Protein AF-A0A3D4CKC1-F1 (afdb_monomer_lite)

pLDDT: mean 81.23, std 16.94, range [39.03, 96.25]

Sequence (129 aa):
MIDEENNIPEDNSDERDEELEKEMQEGNQELDNVIQVSGMYREWFLDYASYVILERAVPHLNDGLKPVQRRILHSMKEMDDGRYHKVANIIGNTMKYHPHGDASIGDALVQLGQKDLLIDCQGNWGNIY

Foldseek 3Di:
DDDDPDPDPDDPVVVVVVVVVVVVVVVVVVVVPPDDPVNVCVVVVVVVVVCCCQQPNFADPPPRDHNLLVLLVVLCVVVDPPDDDDPVVSLVSSCVVVVPDSVVSSVSVLVVVVVVPRDDDDDDSDDPD

Structure (mmCIF, N/CA/C/O backbone):
data_AF-A0A3D4CKC1-F1
#
_entry.id   AF-A0A3D4CKC1-F1
#
loop_
_atom_site.group_PDB
_atom_site.id
_atom_site.type_symbol
_atom_site.label_atom_id
_atom_site.label_alt_id
_atom_site.label_comp_id
_atom_site.label_asym_id
_atom_site.label_entity_id
_atom_site.label_seq_id
_atom_site.pdbx_PDB_ins_code
_atom_site.Cartn_x
_atom_site.Cartn_y
_atom_site.Cartn_z
_atom_site.occupancy
_atom_site.B_iso_or_equiv
_atom_site.auth_seq_id
_atom_site.auth_comp_id
_atom_site.auth_asym_id
_atom_site.auth_atom_id
_atom_site.pdbx_PDB_model_num
ATOM 1 N N . MET A 1 1 ? -48.699 14.612 93.847 1.00 40.75 1 MET A N 1
ATOM 2 C CA . MET A 1 1 ? -48.953 15.524 92.719 1.00 40.75 1 MET A CA 1
ATOM 3 C C . MET A 1 1 ? -47.670 16.337 92.607 1.00 40.75 1 MET A C 1
ATOM 5 O O . MET A 1 1 ? -47.515 17.233 93.419 1.00 40.75 1 MET A O 1
ATOM 9 N N . ILE A 1 2 ? -46.589 15.898 91.936 1.00 43.91 2 ILE A N 1
ATOM 10 C CA . ILE A 1 2 ? -46.422 15.541 90.500 1.00 43.91 2 ILE A CA 1
ATOM 11 C C . ILE A 1 2 ? -47.189 16.588 89.681 1.00 43.91 2 ILE A C 1
ATOM 13 O O . ILE A 1 2 ? -48.388 16.712 89.909 1.00 43.91 2 ILE A O 1
ATOM 17 N N . ASP A 1 3 ? -46.521 17.510 88.982 1.00 40.91 3 ASP A N 1
ATOM 18 C CA . ASP A 1 3 ? -45.907 17.218 87.680 1.00 40.91 3 ASP A CA 1
ATOM 19 C C . ASP A 1 3 ? -44.572 17.953 87.411 1.00 40.91 3 ASP A C 1
ATOM 21 O O . ASP A 1 3 ? -44.429 19.146 87.674 1.00 40.91 3 ASP A O 1
ATOM 25 N N . GLU A 1 4 ? -43.594 17.206 86.883 1.00 41.59 4 GLU A N 1
ATOM 26 C CA . GLU A 1 4 ? -42.362 17.701 86.255 1.00 41.59 4 GLU A CA 1
ATOM 27 C C . GLU A 1 4 ? -42.678 18.142 84.814 1.00 41.59 4 GLU A C 1
ATOM 29 O O . GLU A 1 4 ? -43.069 17.320 83.983 1.00 41.59 4 GLU A O 1
ATOM 34 N N . GLU A 1 5 ? -42.485 19.423 84.489 1.00 40.09 5 GLU A N 1
ATOM 35 C CA . GLU A 1 5 ? -42.415 19.881 83.096 1.00 40.09 5 GLU A CA 1
ATOM 36 C C . GLU A 1 5 ? -41.055 19.486 82.504 1.00 40.09 5 GLU A C 1
ATOM 38 O O . GLU A 1 5 ? -40.036 20.147 82.711 1.00 40.09 5 GLU A O 1
ATOM 43 N N . ASN A 1 6 ? -41.041 18.385 81.754 1.00 39.03 6 ASN A N 1
ATOM 44 C CA . ASN A 1 6 ? -39.961 18.059 80.830 1.00 39.03 6 ASN A CA 1
ATOM 45 C C . ASN A 1 6 ? -40.050 18.988 79.612 1.00 39.03 6 ASN A C 1
ATOM 47 O O . ASN A 1 6 ? -40.912 18.807 78.753 1.00 39.03 6 ASN A O 1
ATOM 51 N N . ASN A 1 7 ? -39.141 19.960 79.522 1.00 45.56 7 ASN A N 1
ATOM 52 C CA . ASN A 1 7 ? -38.897 20.706 78.291 1.00 45.56 7 ASN A CA 1
ATOM 53 C C . ASN A 1 7 ? -38.053 19.819 77.357 1.00 45.56 7 ASN A C 1
ATOM 55 O O . ASN A 1 7 ? -36.850 19.651 77.561 1.00 45.56 7 ASN A O 1
ATOM 59 N N . ILE A 1 8 ? -38.720 19.165 76.406 1.00 46.47 8 ILE A N 1
ATOM 60 C CA . ILE A 1 8 ? -38.122 18.256 75.419 1.00 46.47 8 ILE A CA 1
ATOM 61 C C . ILE A 1 8 ? -37.287 19.108 74.441 1.00 46.47 8 ILE A C 1
ATOM 63 O O . ILE A 1 8 ? -37.793 20.130 73.981 1.00 46.47 8 ILE A O 1
ATOM 67 N N . PRO A 1 9 ? -36.030 18.743 74.125 1.00 46.25 9 PRO A N 1
ATOM 68 C CA . PRO A 1 9 ? -35.243 19.473 73.136 1.00 46.25 9 PRO A CA 1
ATOM 69 C C . PRO A 1 9 ? -35.906 19.338 71.758 1.00 46.25 9 PRO A C 1
ATOM 71 O O . PRO A 1 9 ? -36.264 18.230 71.360 1.00 46.25 9 PRO A O 1
ATOM 74 N N . GLU A 1 10 ? -36.095 20.460 71.060 1.00 48.06 10 GLU A N 1
ATOM 75 C CA . GLU A 1 10 ? -36.576 20.480 69.675 1.00 48.06 10 GLU A CA 1
ATOM 76 C C . GLU A 1 10 ? -35.633 19.630 68.809 1.00 48.06 10 GLU A C 1
ATOM 78 O O . GLU A 1 10 ? -34.434 19.900 68.710 1.00 48.06 10 GLU A O 1
ATOM 83 N N . ASP A 1 11 ? -36.172 18.544 68.259 1.00 51.12 11 ASP A N 1
ATOM 84 C CA . ASP A 1 11 ? -35.455 17.606 67.404 1.00 51.12 11 ASP A CA 1
ATOM 85 C C . ASP A 1 11 ? -35.256 18.258 66.030 1.00 51.12 11 ASP A C 1
ATOM 87 O O . ASP A 1 11 ? -36.212 18.425 65.267 1.00 51.12 11 ASP A O 1
ATOM 91 N N . ASN A 1 12 ? -34.012 18.661 65.751 1.00 58.91 12 ASN A N 1
ATOM 92 C CA . ASN A 1 12 ? -33.550 19.321 64.524 1.00 58.91 12 ASN A CA 1
ATOM 93 C C . ASN A 1 12 ? -33.500 18.315 63.350 1.00 58.91 12 ASN A C 1
ATOM 95 O O . ASN A 1 12 ? -32.457 18.047 62.755 1.00 58.91 12 ASN A O 1
ATOM 99 N N . SER A 1 13 ? -34.644 17.683 63.092 1.00 55.78 13 SER A N 1
ATOM 100 C CA . SER A 1 13 ? -34.855 16.634 62.090 1.00 55.78 13 SER A CA 1
ATOM 101 C C . SER A 1 13 ? -34.664 17.155 60.664 1.00 55.78 13 SER A C 1
ATOM 103 O O . SER A 1 13 ? -34.010 16.488 59.866 1.00 55.78 13 SER A O 1
ATOM 105 N N . ASP A 1 14 ? -35.099 18.388 60.395 1.00 57.84 14 ASP A N 1
ATOM 106 C CA . ASP A 1 14 ? -34.984 19.025 59.078 1.00 57.84 14 ASP A CA 1
ATOM 107 C C . ASP A 1 14 ? -33.517 19.239 58.638 1.00 57.84 14 ASP A C 1
ATOM 109 O O . ASP A 1 14 ? -33.175 18.987 57.485 1.00 57.84 14 ASP A O 1
ATOM 113 N N . GLU A 1 15 ? -32.610 19.628 59.546 1.00 58.31 15 GLU A N 1
ATOM 114 C CA . GLU A 1 15 ? -31.180 19.809 59.214 1.00 58.31 15 GLU A CA 1
ATOM 115 C C . GLU A 1 15 ? -30.479 18.479 58.900 1.00 58.31 15 GLU A C 1
ATOM 117 O O . GLU A 1 15 ? -29.563 18.424 58.079 1.00 58.31 15 GLU A O 1
ATOM 122 N N . ARG A 1 16 ? -30.917 17.392 59.545 1.00 58.19 16 ARG A N 1
ATOM 123 C CA . ARG A 1 16 ? -30.338 16.055 59.372 1.00 58.19 16 ARG A CA 1
ATOM 124 C C . ARG A 1 16 ? -30.778 15.412 58.061 1.00 58.19 16 ARG A C 1
ATOM 126 O O . ARG A 1 16 ? -29.987 14.713 57.430 1.00 58.19 16 ARG A O 1
ATOM 133 N N . ASP A 1 17 ? -32.013 15.679 57.653 1.00 60.81 17 ASP A N 1
ATOM 134 C CA . ASP A 1 17 ? -32.564 15.230 56.378 1.00 60.81 17 ASP A CA 1
ATOM 135 C C . ASP A 1 17 ? -31.931 15.992 55.196 1.00 60.81 17 ASP A C 1
ATOM 137 O O . ASP A 1 17 ? -31.581 15.371 54.193 1.00 60.81 17 ASP A O 1
ATOM 141 N N . GLU A 1 18 ? -31.657 17.298 55.335 1.00 65.75 18 GLU A N 1
ATOM 142 C CA . GLU A 1 18 ? -30.908 18.074 54.329 1.00 65.75 18 GLU A CA 1
ATOM 143 C C . GLU A 1 18 ? -29.446 17.609 54.171 1.00 65.75 18 GLU A C 1
ATOM 145 O O . GLU A 1 18 ? -28.899 17.608 53.062 1.00 65.75 18 GLU A O 1
ATOM 150 N N . GLU A 1 19 ? -28.794 17.209 55.267 1.00 65.25 19 GLU A N 1
ATOM 151 C CA . GLU A 1 19 ? -27.417 16.696 55.255 1.00 65.25 19 GLU A CA 1
ATOM 152 C C . GLU A 1 19 ? -27.343 15.310 54.584 1.00 65.25 19 GLU A C 1
ATOM 154 O O . GLU A 1 19 ? -26.469 15.073 53.747 1.00 65.25 19 GLU A O 1
ATOM 159 N N . LEU A 1 20 ? -28.330 14.442 54.841 1.00 62.69 20 LEU A N 1
ATOM 160 C CA . LEU A 1 20 ? -28.496 13.149 54.168 1.00 62.69 20 LEU A CA 1
ATOM 161 C C . LEU A 1 20 ? -28.799 13.304 52.670 1.00 62.69 20 LEU A C 1
ATOM 163 O O . LEU A 1 20 ? -28.237 12.575 51.851 1.00 62.69 20 LEU A O 1
ATOM 167 N N . GLU A 1 21 ? -29.648 14.258 52.280 1.00 65.44 21 GLU A N 1
ATOM 168 C CA . GLU A 1 21 ? -29.923 14.540 50.865 1.00 65.44 21 GLU A CA 1
ATOM 169 C C . GLU A 1 21 ? -28.680 15.056 50.125 1.00 65.44 21 GLU A C 1
ATOM 171 O O . GLU A 1 21 ? -28.455 14.675 48.971 1.00 65.44 21 GLU A O 1
ATOM 176 N N . LYS A 1 22 ? -27.839 15.862 50.787 1.00 66.81 22 LYS A N 1
ATOM 177 C CA . LYS A 1 22 ? -26.538 16.290 50.251 1.00 66.81 22 LYS A CA 1
ATOM 178 C C . LYS A 1 22 ? -25.563 15.131 50.090 1.00 66.81 22 LYS A C 1
ATOM 180 O O . LYS A 1 22 ? -24.993 15.001 49.011 1.00 66.81 22 LYS A O 1
ATOM 185 N N . GLU A 1 23 ? -25.411 14.265 51.091 1.00 62.72 23 GLU A N 1
ATOM 186 C CA . GLU A 1 23 ? -24.548 13.077 50.988 1.00 62.72 23 GLU A CA 1
ATOM 187 C C . GLU A 1 23 ? -25.028 12.119 49.883 1.00 62.72 23 GLU A C 1
ATOM 189 O O . GLU A 1 23 ? -24.225 11.565 49.128 1.00 62.72 23 GLU A O 1
ATOM 194 N N . MET A 1 24 ? -26.346 11.965 49.719 1.00 60.44 24 MET A N 1
ATOM 195 C CA . MET A 1 24 ? -26.937 11.171 48.637 1.00 60.44 24 MET A CA 1
ATOM 196 C C . MET A 1 24 ? -26.748 11.814 47.255 1.00 60.44 24 MET A C 1
ATOM 198 O O . MET A 1 24 ? -26.569 11.097 46.266 1.00 60.44 24 MET A O 1
ATOM 202 N N . GLN A 1 25 ? -26.779 13.147 47.159 1.00 60.78 25 GLN A N 1
ATOM 203 C CA . GLN A 1 25 ? -26.482 13.871 45.919 1.00 60.78 25 GLN A CA 1
ATOM 204 C C . GLN A 1 25 ? -24.994 13.817 45.561 1.00 60.78 25 GLN A C 1
ATOM 206 O O . GLN A 1 25 ? -24.674 13.589 44.394 1.00 60.78 25 GLN A O 1
ATOM 211 N N . GLU A 1 26 ? -24.094 13.965 46.533 1.00 58.69 26 GLU A N 1
ATOM 212 C CA . GLU A 1 26 ? -22.644 13.850 46.334 1.00 58.69 26 GLU A CA 1
ATOM 213 C C . GLU A 1 26 ? -22.245 12.417 45.942 1.00 58.69 26 GLU A C 1
ATOM 215 O O . GLU A 1 26 ? -21.517 12.228 44.966 1.00 58.69 26 GLU A O 1
ATOM 220 N N . GLY A 1 27 ? -22.818 11.395 46.590 1.00 57.41 27 GLY A N 1
ATOM 221 C CA . GLY A 1 27 ? -22.604 9.989 46.223 1.00 57.41 27 GLY A CA 1
ATOM 222 C C . GLY A 1 27 ? -23.147 9.618 44.834 1.00 57.41 27 GLY A C 1
ATOM 223 O O . GLY A 1 27 ? -22.545 8.812 44.123 1.00 57.41 27 GLY A O 1
ATOM 224 N N . ASN A 1 28 ? -24.251 10.236 44.394 1.00 56.19 28 ASN A N 1
ATOM 225 C CA . ASN A 1 28 ? -24.773 10.049 43.033 1.00 56.19 28 ASN A CA 1
ATOM 226 C C . ASN A 1 28 ? -23.914 10.742 41.964 1.00 56.19 28 ASN A C 1
ATOM 228 O O . ASN A 1 28 ? -23.758 10.198 40.872 1.00 56.19 28 ASN A O 1
ATOM 232 N N . GLN A 1 29 ? -23.326 11.904 42.262 1.00 57.50 29 GLN A N 1
ATOM 233 C CA . GLN A 1 29 ? -22.389 12.581 41.353 1.00 57.50 29 GLN A CA 1
ATOM 234 C C . GLN A 1 29 ? -21.083 11.788 41.169 1.00 57.50 29 GLN A C 1
ATOM 236 O O . GLN A 1 29 ? -20.469 11.834 40.100 1.00 57.50 29 GLN A O 1
ATOM 241 N N . GLU A 1 30 ? -20.673 11.018 42.178 1.00 57.59 30 GLU A N 1
ATOM 242 C CA . GLU A 1 30 ? -19.505 10.136 42.102 1.00 57.59 30 GLU A CA 1
ATOM 243 C C . GLU A 1 30 ? -19.767 8.894 41.223 1.00 57.59 30 GLU A C 1
ATOM 245 O O . GLU A 1 30 ? -18.883 8.447 40.488 1.00 57.59 30 GLU A O 1
ATOM 250 N N . LEU A 1 31 ? -21.007 8.386 41.214 1.00 57.12 31 LEU A N 1
ATOM 251 C CA . LEU A 1 31 ? -21.446 7.262 40.374 1.00 57.12 31 LEU A CA 1
ATOM 252 C C . LEU A 1 31 ? -21.659 7.637 38.899 1.00 57.12 31 LEU A C 1
ATOM 254 O O . LEU A 1 31 ? -21.467 6.787 38.028 1.00 57.12 31 LEU A O 1
ATOM 258 N N . ASP A 1 32 ? -21.991 8.894 38.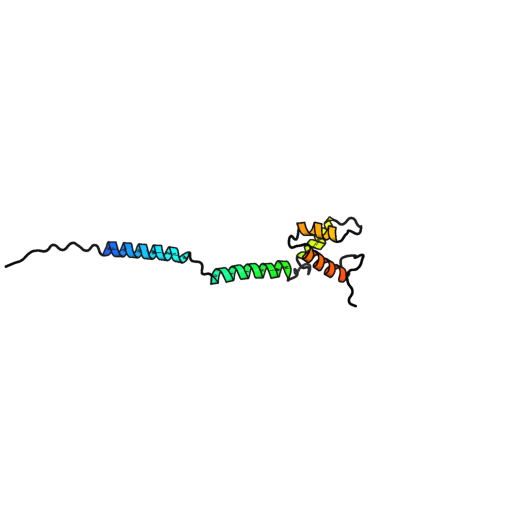600 1.00 57.19 32 ASP A N 1
ATOM 259 C CA . ASP A 1 32 ? -22.171 9.382 37.221 1.00 57.19 32 ASP A CA 1
ATOM 260 C C . ASP A 1 32 ? -20.841 9.433 36.434 1.00 57.19 32 ASP A C 1
ATOM 262 O O . ASP A 1 32 ? -20.822 9.422 35.204 1.00 57.19 32 ASP A O 1
ATOM 266 N N . ASN A 1 33 ? -19.702 9.396 37.140 1.00 59.19 33 ASN A N 1
ATOM 267 C CA . ASN A 1 33 ? -18.364 9.255 36.555 1.00 59.19 33 ASN A CA 1
ATOM 268 C C . ASN A 1 33 ? -17.901 7.792 36.402 1.00 59.19 33 ASN A C 1
ATOM 270 O O . ASN A 1 33 ? -16.798 7.537 35.907 1.00 59.19 33 ASN A O 1
ATOM 274 N N . VAL A 1 34 ? -18.717 6.806 36.794 1.00 64.94 34 VAL A N 1
ATOM 275 C CA . VAL A 1 34 ? -18.382 5.384 36.649 1.00 64.94 34 VAL A CA 1
ATOM 276 C C . VAL A 1 34 ? -18.778 4.912 35.254 1.00 64.94 34 VAL A C 1
ATOM 278 O O . VAL A 1 34 ? -19.882 4.425 35.006 1.00 64.94 34 VAL A O 1
ATOM 281 N N . ILE A 1 35 ? -17.843 5.038 34.312 1.00 67.50 35 ILE A N 1
ATOM 282 C CA . ILE A 1 35 ? -18.026 4.527 32.953 1.00 67.50 35 ILE A CA 1
ATOM 283 C C . ILE A 1 35 ? -18.144 2.998 33.019 1.00 67.50 35 ILE A C 1
ATOM 285 O O . ILE A 1 35 ? -17.214 2.290 33.410 1.00 67.50 35 ILE A O 1
ATOM 289 N N . GLN A 1 36 ? -19.304 2.474 32.623 1.00 73.25 36 GLN A N 1
ATOM 290 C CA . GLN A 1 36 ? -19.536 1.036 32.521 1.00 73.25 36 GLN A CA 1
ATOM 291 C C . GLN A 1 36 ? -18.539 0.426 31.525 1.00 73.25 36 GLN A C 1
ATOM 293 O O . GLN A 1 36 ? -18.433 0.874 30.381 1.00 73.25 36 GLN A O 1
ATOM 298 N N . VAL A 1 37 ? -17.851 -0.647 31.930 1.00 76.00 37 VAL A N 1
ATOM 299 C CA . VAL A 1 37 ? -16.866 -1.361 31.093 1.00 76.00 37 VAL A CA 1
ATOM 300 C C . VAL A 1 37 ? -17.467 -1.764 29.739 1.00 76.00 37 VAL A C 1
ATOM 302 O O . VAL A 1 37 ? -16.793 -1.700 28.714 1.00 76.00 37 VAL A O 1
ATOM 305 N N . SER A 1 38 ? -18.755 -2.116 29.706 1.00 77.50 38 SER A N 1
ATOM 306 C CA . SER A 1 38 ? -19.491 -2.432 28.475 1.00 77.50 38 SER A CA 1
ATOM 307 C C . SER A 1 38 ? -19.552 -1.262 27.480 1.00 77.50 38 SER A C 1
ATOM 309 O O . SER A 1 38 ? -19.444 -1.488 26.274 1.00 77.50 38 SER A O 1
ATOM 311 N N . GLY A 1 39 ? -19.680 -0.024 27.969 1.00 77.06 39 GLY A N 1
ATOM 312 C CA . GLY A 1 39 ? -19.646 1.194 27.159 1.00 77.06 39 GLY A CA 1
ATOM 313 C C . GLY A 1 39 ? -18.268 1.427 26.542 1.00 77.06 39 GLY A C 1
ATOM 314 O O . GLY A 1 39 ? -18.164 1.570 25.324 1.00 77.06 39 GLY A O 1
ATOM 315 N N . MET A 1 40 ? -17.207 1.335 27.355 1.00 78.38 40 MET A N 1
ATOM 316 C CA . MET A 1 40 ? -15.816 1.494 26.895 1.00 78.38 40 MET A CA 1
ATOM 317 C C . MET A 1 40 ? -15.435 0.445 25.844 1.00 78.38 40 MET A C 1
ATOM 319 O O . MET A 1 40 ? -14.827 0.771 24.828 1.00 78.38 40 MET A O 1
ATOM 323 N N . TYR A 1 41 ? -15.835 -0.817 26.049 1.00 83.00 41 TYR A N 1
ATOM 324 C CA . TYR A 1 41 ? -15.572 -1.892 25.089 1.00 83.00 41 TYR A CA 1
ATOM 325 C C . TYR A 1 41 ? -16.196 -1.617 23.727 1.00 83.00 41 TYR A C 1
ATOM 327 O O . TYR A 1 41 ? -15.556 -1.857 22.706 1.00 83.00 41 TYR A O 1
ATOM 335 N N . ARG A 1 42 ? -17.440 -1.127 23.698 1.00 85.94 42 ARG A N 1
ATOM 336 C CA . ARG A 1 42 ? -18.126 -0.818 22.442 1.00 85.94 42 ARG A CA 1
ATOM 337 C C . ARG A 1 42 ? -17.399 0.283 21.676 1.00 85.94 42 ARG A C 1
ATOM 339 O O . ARG A 1 42 ? -17.220 0.139 20.470 1.00 85.94 42 ARG A O 1
ATOM 346 N N . GLU A 1 43 ? -16.985 1.346 22.355 1.00 86.69 43 GLU A N 1
ATOM 347 C CA . GLU A 1 43 ? -16.285 2.473 21.730 1.00 86.69 43 GLU A CA 1
ATOM 348 C C . GLU A 1 43 ? -14.907 2.063 21.210 1.00 86.69 43 GLU A C 1
ATOM 350 O O . GLU A 1 43 ? -14.645 2.183 20.016 1.00 86.69 43 GLU A O 1
ATOM 355 N N . TRP A 1 44 ? -14.068 1.453 22.051 1.00 88.62 44 TRP A N 1
ATOM 356 C CA . TRP A 1 44 ? -12.734 1.008 21.635 1.00 88.62 44 TRP A CA 1
ATOM 357 C C . TRP A 1 44 ? -12.781 -0.029 20.518 1.00 88.62 44 TRP A C 1
ATOM 359 O O . TRP A 1 44 ? -11.948 -0.013 19.608 1.00 88.62 44 TRP A O 1
ATOM 369 N N . PHE A 1 45 ? -13.759 -0.935 20.568 1.00 91.31 45 PHE A N 1
ATOM 370 C CA . PHE A 1 45 ? -13.967 -1.900 19.501 1.00 91.31 45 PHE A CA 1
ATOM 371 C C . PHE A 1 45 ? -14.354 -1.213 18.192 1.00 91.31 45 PHE A C 1
ATOM 373 O O . PHE A 1 45 ? -13.804 -1.563 17.151 1.00 91.31 45 PHE A O 1
ATOM 380 N N . LEU A 1 46 ? -15.273 -0.243 18.227 1.00 92.12 46 LEU A N 1
ATOM 381 C CA . LEU A 1 46 ? -15.685 0.501 17.036 1.00 92.12 46 LEU A CA 1
ATOM 382 C C . LEU A 1 46 ? -14.524 1.308 16.442 1.00 92.12 46 LEU A C 1
ATOM 384 O O . LEU A 1 46 ? -14.326 1.273 15.225 1.00 92.12 46 LEU A O 1
ATOM 388 N N . ASP A 1 47 ? -13.714 1.954 17.276 1.00 90.75 47 ASP A N 1
ATOM 389 C CA . ASP A 1 47 ? -12.542 2.711 16.828 1.00 90.75 47 ASP A CA 1
ATOM 390 C C . ASP A 1 47 ? -11.494 1.793 16.194 1.00 90.75 47 ASP A C 1
ATOM 392 O O . ASP A 1 47 ? -11.016 2.045 15.085 1.00 90.75 47 ASP A O 1
ATOM 396 N N . TYR A 1 48 ? -11.191 0.663 16.834 1.00 93.44 48 TYR A N 1
ATOM 397 C CA . TYR A 1 48 ? -10.261 -0.312 16.274 1.00 93.44 48 TYR A CA 1
ATOM 398 C C . TYR A 1 48 ? -10.790 -0.933 14.975 1.00 93.44 48 TYR A C 1
ATOM 400 O O . TYR A 1 48 ? -10.060 -1.030 13.986 1.00 93.44 48 TYR A O 1
ATOM 408 N N . ALA A 1 49 ? -12.063 -1.335 14.951 1.00 94.12 49 ALA A N 1
ATOM 409 C CA . ALA A 1 49 ? -12.688 -1.935 13.778 1.00 94.12 49 ALA A CA 1
ATOM 410 C C . ALA A 1 49 ? -12.700 -0.958 12.597 1.00 94.12 49 ALA A C 1
ATOM 412 O O . ALA A 1 49 ? -12.321 -1.337 11.487 1.00 94.12 49 ALA A O 1
ATOM 413 N N . SER A 1 50 ? -13.074 0.303 12.834 1.00 93.19 50 SER A N 1
ATOM 414 C CA . SER A 1 50 ? -13.084 1.336 11.797 1.00 93.19 50 SER A CA 1
ATOM 415 C C . SER A 1 50 ? -11.686 1.575 11.221 1.00 93.19 50 SER A C 1
ATOM 417 O O . SER A 1 50 ? -11.525 1.559 9.997 1.00 93.19 50 SER A O 1
ATOM 419 N N . TYR A 1 51 ? -10.662 1.679 12.076 1.00 91.44 51 TYR A N 1
ATOM 420 C CA . TYR A 1 51 ? -9.271 1.815 11.650 1.00 91.44 51 TYR A CA 1
ATOM 421 C C . TYR A 1 51 ? -8.825 0.626 10.795 1.00 91.44 51 TYR A C 1
ATOM 423 O O . TYR A 1 51 ? -8.288 0.813 9.709 1.00 91.44 51 TYR A O 1
ATOM 431 N N . VAL A 1 52 ? -9.082 -0.612 11.225 1.00 92.44 52 VAL A N 1
ATOM 432 C CA . VAL A 1 52 ? -8.669 -1.804 10.465 1.00 92.44 52 VAL A CA 1
ATOM 433 C C . VAL A 1 52 ? -9.353 -1.872 9.096 1.00 92.44 52 VAL A C 1
ATOM 435 O O . VAL A 1 52 ? -8.703 -2.202 8.099 1.00 92.44 52 VAL A O 1
ATOM 438 N N . ILE A 1 53 ? -10.645 -1.545 9.026 1.00 92.00 53 ILE A N 1
ATOM 439 C CA . ILE A 1 53 ? -11.404 -1.568 7.771 1.00 92.00 53 ILE A CA 1
ATOM 440 C C . ILE A 1 53 ? -10.837 -0.539 6.790 1.00 92.00 53 ILE A C 1
ATOM 442 O O . ILE A 1 53 ? -10.536 -0.891 5.645 1.00 92.00 53 ILE A O 1
ATOM 446 N N . LEU A 1 54 ? -10.655 0.703 7.240 1.00 88.62 54 LEU A N 1
ATOM 447 C CA . LEU A 1 54 ? -10.246 1.812 6.381 1.00 88.62 54 LEU A CA 1
ATOM 448 C C . LEU A 1 54 ? -8.749 1.795 6.052 1.00 88.62 54 LEU A C 1
ATOM 450 O O . LEU A 1 54 ? -8.377 2.035 4.908 1.00 88.62 54 LEU A O 1
ATOM 454 N N . GLU A 1 55 ? -7.881 1.481 7.016 1.00 86.12 55 GLU A N 1
ATOM 455 C CA . GLU A 1 55 ? -6.424 1.570 6.838 1.00 86.12 55 GLU A CA 1
ATOM 456 C C . GLU A 1 55 ? -5.783 0.291 6.274 1.00 86.12 55 GLU A C 1
ATOM 458 O O . GLU A 1 55 ? -4.618 0.311 5.865 1.00 86.12 55 GLU A O 1
ATOM 463 N N . ARG A 1 56 ? -6.512 -0.836 6.213 1.00 87.62 56 ARG A N 1
ATOM 464 C CA . ARG A 1 56 ? -5.944 -2.120 5.746 1.00 87.62 56 ARG A CA 1
ATOM 465 C C . ARG A 1 56 ? -6.787 -2.869 4.720 1.00 87.62 56 ARG A C 1
ATOM 467 O O . ARG A 1 56 ? -6.220 -3.477 3.808 1.00 87.62 56 ARG A O 1
ATOM 474 N N . ALA A 1 57 ? -8.110 -2.886 4.869 1.00 89.06 57 ALA A N 1
ATOM 475 C CA . ALA A 1 57 ? -8.952 -3.816 4.119 1.00 89.06 57 ALA A CA 1
ATOM 476 C C . ALA A 1 57 ? -9.535 -3.210 2.837 1.00 89.06 57 ALA A C 1
ATOM 478 O O . ALA A 1 57 ? -9.369 -3.787 1.758 1.00 89.06 57 ALA A O 1
ATOM 479 N N . VAL A 1 58 ? -10.218 -2.071 2.958 1.00 93.44 58 VAL A N 1
ATOM 480 C CA . VAL A 1 58 ? -11.079 -1.528 1.902 1.00 93.44 58 VAL A CA 1
ATOM 481 C C . VAL A 1 58 ? -10.305 -0.538 1.021 1.00 93.44 58 VAL A C 1
ATOM 483 O O . VAL A 1 58 ? -9.651 0.364 1.544 1.00 93.44 58 VAL A O 1
ATOM 486 N N . PRO A 1 59 ? -10.345 -0.689 -0.315 1.00 94.31 59 PRO A N 1
ATOM 487 C CA . PRO A 1 59 ? -9.753 0.282 -1.226 1.00 94.31 59 PRO A CA 1
ATOM 488 C C . PRO A 1 59 ? -10.558 1.585 -1.265 1.00 94.31 59 PRO A C 1
ATOM 490 O O . PRO A 1 59 ? -11.770 1.596 -1.051 1.00 94.31 59 PRO A O 1
ATOM 493 N N . HIS A 1 60 ? -9.890 2.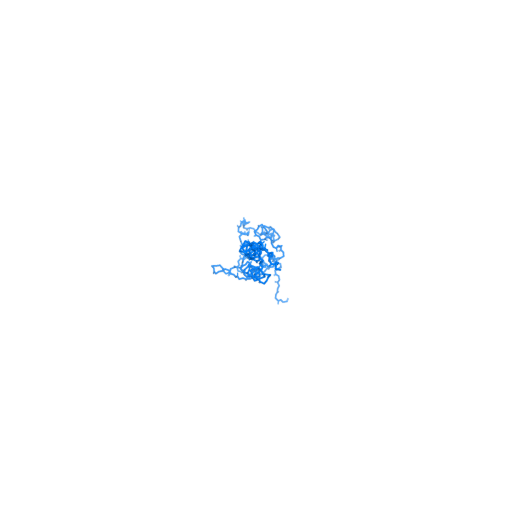690 -1.587 1.00 93.69 60 HIS A N 1
ATOM 494 C CA . HIS A 1 60 ? -10.569 3.976 -1.723 1.00 93.69 60 HIS A CA 1
ATOM 495 C C . HIS A 1 60 ? -11.315 4.075 -3.065 1.00 93.69 60 HIS A C 1
ATOM 497 O O . HIS A 1 60 ? -10.861 3.545 -4.074 1.00 93.69 60 HIS A O 1
ATOM 503 N N . LEU A 1 61 ? -12.449 4.784 -3.099 1.00 94.12 61 LEU A N 1
ATOM 504 C CA . LEU A 1 61 ? -13.319 4.851 -4.284 1.00 94.12 61 LEU A CA 1
ATOM 505 C C . LEU A 1 61 ? -12.632 5.486 -5.505 1.00 94.12 61 LEU A C 1
ATOM 507 O O . LEU A 1 61 ? -12.816 5.029 -6.626 1.00 94.12 61 LEU A O 1
ATOM 511 N N . ASN A 1 62 ? -11.842 6.538 -5.282 1.00 94.12 62 ASN A N 1
ATOM 512 C CA . ASN A 1 62 ? -11.258 7.331 -6.370 1.00 94.12 62 ASN A CA 1
ATOM 513 C C . ASN A 1 62 ? -10.157 6.602 -7.156 1.00 94.12 62 ASN A C 1
ATOM 515 O O . ASN A 1 62 ? -10.001 6.856 -8.345 1.00 94.12 62 ASN A O 1
ATOM 519 N N . ASP A 1 63 ? -9.365 5.758 -6.492 1.00 92.94 63 ASP A N 1
ATOM 520 C CA . ASP A 1 63 ? -8.192 5.099 -7.083 1.00 92.94 63 ASP A CA 1
ATOM 521 C C . ASP A 1 63 ? -8.287 3.565 -7.071 1.00 92.94 63 ASP A C 1
ATOM 523 O O . ASP A 1 63 ? -7.533 2.898 -7.774 1.00 92.94 63 ASP A O 1
ATOM 527 N N . GLY A 1 64 ? -9.201 2.987 -6.290 1.00 92.62 64 GLY A N 1
ATOM 528 C CA . GLY A 1 64 ? -9.308 1.542 -6.110 1.00 92.62 64 GLY A CA 1
ATOM 529 C C . GLY A 1 64 ? -8.124 0.924 -5.359 1.00 92.62 64 GLY A C 1
ATOM 530 O O . GLY A 1 64 ? -7.985 -0.300 -5.352 1.00 92.62 64 GLY A O 1
ATOM 531 N N . LEU A 1 65 ? -7.271 1.731 -4.716 1.00 93.38 65 LEU A N 1
ATOM 532 C CA . LEU A 1 65 ? -6.060 1.265 -4.044 1.00 93.38 65 LEU A CA 1
ATOM 533 C C . LEU A 1 65 ? -6.250 1.182 -2.531 1.00 93.38 65 LEU A C 1
ATOM 535 O O . LEU A 1 65 ? -6.865 2.045 -1.896 1.00 93.38 65 LEU A O 1
ATOM 539 N N . LYS A 1 66 ? -5.651 0.147 -1.934 1.00 94.00 66 LYS A N 1
ATOM 540 C CA . LYS A 1 66 ? -5.493 0.059 -0.480 1.00 94.00 66 LYS A CA 1
ATOM 541 C C . LYS A 1 66 ? -4.470 1.097 0.006 1.00 94.00 66 LYS A C 1
ATOM 543 O O . LYS A 1 66 ? -3.534 1.422 -0.731 1.00 94.00 66 LYS A O 1
ATOM 548 N N . PRO A 1 67 ? -4.551 1.554 1.266 1.00 93.50 67 PRO A N 1
ATOM 549 C CA . PRO A 1 67 ? -3.636 2.568 1.800 1.00 93.50 67 PRO A CA 1
ATOM 550 C C . PRO A 1 67 ? -2.149 2.213 1.671 1.00 93.50 67 PRO A C 1
ATOM 552 O O . PRO A 1 67 ? -1.352 3.069 1.291 1.00 93.50 67 PRO A O 1
ATOM 555 N N . VAL A 1 68 ? -1.764 0.953 1.916 1.00 94.75 68 VAL A N 1
ATOM 556 C CA . VAL A 1 68 ? -0.370 0.491 1.750 1.00 94.75 68 VAL A CA 1
ATOM 557 C C . VAL A 1 68 ? 0.109 0.610 0.298 1.00 94.75 68 VAL A C 1
ATOM 559 O O . VAL A 1 68 ? 1.212 1.086 0.049 1.00 94.75 68 VAL A O 1
ATOM 562 N N . GLN A 1 69 ? -0.749 0.272 -0.668 1.00 94.88 69 GLN A N 1
ATOM 563 C CA . GLN A 1 69 ? -0.429 0.311 -2.097 1.00 94.88 69 GLN A CA 1
ATOM 564 C C . GLN A 1 69 ? -0.197 1.751 -2.562 1.00 94.88 69 GLN A C 1
ATOM 566 O O . GLN A 1 69 ? 0.767 2.025 -3.272 1.00 94.88 69 GLN A O 1
ATOM 571 N N . ARG A 1 70 ? -1.024 2.694 -2.092 1.00 95.25 70 ARG A N 1
ATOM 572 C CA . ARG A 1 70 ? -0.849 4.123 -2.383 1.00 95.25 70 ARG A CA 1
ATOM 573 C C . ARG A 1 70 ? 0.484 4.655 -1.851 1.00 95.25 70 ARG A C 1
ATOM 575 O O . ARG A 1 70 ? 1.184 5.367 -2.563 1.00 95.25 70 ARG A O 1
ATOM 582 N N . ARG A 1 71 ? 0.851 4.289 -0.618 1.00 95.44 71 ARG A N 1
ATOM 583 C CA . ARG A 1 71 ? 2.115 4.714 0.015 1.00 95.44 71 ARG A CA 1
ATOM 584 C C . ARG A 1 71 ? 3.339 4.145 -0.719 1.00 95.44 71 ARG A C 1
ATOM 586 O O . ARG A 1 71 ? 4.316 4.871 -0.902 1.00 95.44 71 ARG A O 1
ATOM 593 N N . ILE A 1 72 ? 3.262 2.894 -1.187 1.00 95.31 72 ILE A N 1
ATOM 594 C CA . ILE A 1 72 ? 4.289 2.267 -2.039 1.00 95.31 72 ILE A CA 1
ATOM 595 C C . ILE A 1 72 ? 4.464 3.063 -3.336 1.00 95.31 72 ILE A C 1
ATOM 597 O O . ILE A 1 72 ? 5.569 3.506 -3.632 1.00 95.31 72 ILE A O 1
ATOM 601 N N . LEU A 1 73 ? 3.379 3.301 -4.081 1.00 94.50 73 LEU A N 1
ATOM 602 C CA . LEU A 1 73 ? 3.445 4.018 -5.360 1.00 94.50 73 LEU A CA 1
ATOM 603 C C . LEU A 1 73 ? 3.936 5.460 -5.194 1.00 94.50 73 LEU A C 1
ATOM 605 O O . LEU A 1 73 ? 4.708 5.945 -6.017 1.00 94.50 73 LEU A O 1
ATOM 609 N N . HIS A 1 74 ? 3.540 6.132 -4.112 1.00 95.00 74 HIS A N 1
ATOM 610 C CA . HIS A 1 74 ? 4.058 7.456 -3.782 1.00 95.00 74 HIS A CA 1
ATOM 611 C C . HIS A 1 74 ? 5.576 7.428 -3.553 1.00 95.00 74 HIS A C 1
ATOM 613 O O . HIS A 1 74 ? 6.303 8.205 -4.165 1.00 95.00 74 HIS A O 1
ATOM 619 N N . SER A 1 75 ? 6.060 6.471 -2.757 1.00 94.81 75 SER A N 1
ATOM 620 C CA . SER A 1 75 ? 7.492 6.307 -2.474 1.00 94.81 75 SER A CA 1
ATOM 621 C C . SER A 1 75 ? 8.296 5.974 -3.728 1.00 94.81 75 SER A C 1
ATOM 623 O O . SER A 1 75 ? 9.412 6.460 -3.894 1.00 94.81 75 SER A O 1
ATOM 625 N N . MET A 1 76 ? 7.730 5.159 -4.621 1.00 93.31 76 MET A N 1
ATOM 626 C CA . MET A 1 76 ? 8.328 4.859 -5.920 1.00 93.31 76 MET A CA 1
ATOM 627 C C . MET A 1 76 ? 8.403 6.104 -6.794 1.00 93.31 76 MET A C 1
ATOM 629 O O . MET A 1 76 ? 9.425 6.319 -7.432 1.00 93.31 76 MET A O 1
ATOM 633 N N . LYS A 1 77 ? 7.365 6.950 -6.784 1.00 93.56 77 LYS A N 1
ATOM 634 C CA . LYS A 1 77 ? 7.360 8.172 -7.586 1.00 93.56 77 LYS A CA 1
ATOM 635 C C . LYS A 1 77 ? 8.388 9.199 -7.118 1.00 93.56 77 LYS A C 1
ATOM 637 O O . LYS A 1 77 ? 8.964 9.888 -7.951 1.00 93.56 77 LYS A O 1
ATOM 642 N N . GLU A 1 78 ? 8.627 9.303 -5.814 1.00 93.12 78 GLU A N 1
ATOM 643 C CA . GLU A 1 78 ? 9.667 10.186 -5.270 1.00 93.12 78 GLU A CA 1
ATOM 644 C C . GLU A 1 78 ? 11.087 9.709 -5.592 1.00 93.12 78 GLU A C 1
ATOM 646 O O . GLU A 1 78 ? 11.996 10.524 -5.730 1.00 93.12 78 GLU A O 1
ATOM 651 N N . MET A 1 79 ? 11.283 8.393 -5.693 1.00 90.38 79 MET A N 1
ATOM 652 C CA . MET A 1 79 ? 12.580 7.786 -5.996 1.00 90.38 79 MET A CA 1
ATOM 653 C C . MET A 1 79 ? 12.833 7.596 -7.495 1.00 90.38 79 MET A C 1
ATOM 655 O O . MET A 1 79 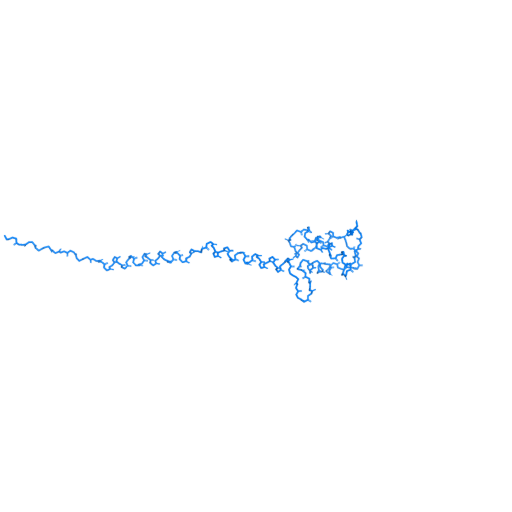? 13.922 7.172 -7.857 1.00 90.38 79 MET A O 1
ATOM 659 N N . ASP A 1 80 ? 11.847 7.889 -8.342 1.00 90.69 80 ASP A N 1
ATOM 660 C CA . ASP A 1 80 ? 11.854 7.616 -9.778 1.00 90.69 80 ASP A CA 1
ATOM 661 C C . ASP A 1 80 ? 12.967 8.390 -10.506 1.00 90.69 80 ASP A C 1
ATOM 663 O O . ASP A 1 80 ? 12.866 9.599 -10.729 1.00 90.69 80 ASP A O 1
ATOM 667 N N . ASP A 1 81 ? 14.033 7.681 -10.883 1.00 91.50 81 ASP A N 1
ATOM 668 C CA . ASP A 1 81 ? 15.157 8.190 -11.681 1.00 91.50 81 ASP A CA 1
ATOM 669 C C . ASP A 1 81 ? 15.260 7.521 -13.072 1.00 91.50 81 ASP A C 1
ATOM 671 O O . ASP A 1 81 ? 16.235 7.727 -13.805 1.00 91.50 81 ASP A O 1
ATOM 675 N N . GLY A 1 82 ? 14.251 6.722 -13.446 1.00 89.12 82 GLY A N 1
ATOM 676 C CA . GLY A 1 82 ? 14.204 5.941 -14.684 1.00 89.12 82 GLY A CA 1
ATOM 677 C C . GLY A 1 82 ? 15.050 4.661 -14.683 1.00 89.12 82 GLY A C 1
ATOM 678 O O . GLY A 1 82 ? 15.165 4.012 -15.725 1.00 89.12 82 GLY A O 1
ATOM 679 N N . ARG A 1 83 ? 15.665 4.282 -13.556 1.00 91.12 83 ARG A N 1
ATOM 680 C CA . ARG A 1 83 ? 16.428 3.034 -13.407 1.00 91.12 83 ARG A CA 1
ATOM 681 C C . ARG A 1 83 ? 15.709 2.055 -12.487 1.00 91.12 83 ARG A C 1
ATOM 683 O O . ARG A 1 83 ? 14.831 2.399 -11.703 1.00 91.12 83 ARG A O 1
ATOM 690 N N . TYR A 1 84 ? 16.137 0.798 -12.549 1.00 91.75 84 TYR A N 1
ATOM 691 C CA . TYR A 1 84 ? 15.674 -0.214 -11.609 1.00 91.75 84 TYR A CA 1
ATOM 692 C C . TYR A 1 84 ? 16.277 0.010 -10.223 1.00 91.75 84 TYR A C 1
ATOM 694 O O . TYR A 1 84 ? 17.499 0.065 -10.051 1.00 91.75 84 TYR A O 1
ATOM 702 N N . HIS A 1 85 ? 15.411 0.055 -9.215 1.00 92.50 85 HIS A N 1
ATOM 703 C CA . HIS A 1 85 ? 15.814 0.093 -7.816 1.00 92.50 85 HIS A CA 1
ATOM 704 C C . HIS A 1 85 ? 15.676 -1.277 -7.160 1.00 92.50 85 HIS A C 1
ATOM 706 O O . HIS A 1 85 ? 14.761 -2.049 -7.443 1.00 92.50 85 HIS A O 1
ATOM 712 N N . LYS A 1 86 ? 16.574 -1.568 -6.212 1.00 93.62 86 LYS A N 1
ATOM 713 C CA . LYS A 1 86 ? 16.425 -2.743 -5.350 1.00 93.62 86 LYS A CA 1
ATOM 714 C C . LYS A 1 86 ? 15.139 -2.616 -4.536 1.00 93.62 86 LYS A C 1
ATOM 716 O O . LYS A 1 86 ? 14.930 -1.599 -3.877 1.00 93.62 86 LYS A O 1
ATOM 721 N N . VAL A 1 87 ? 14.354 -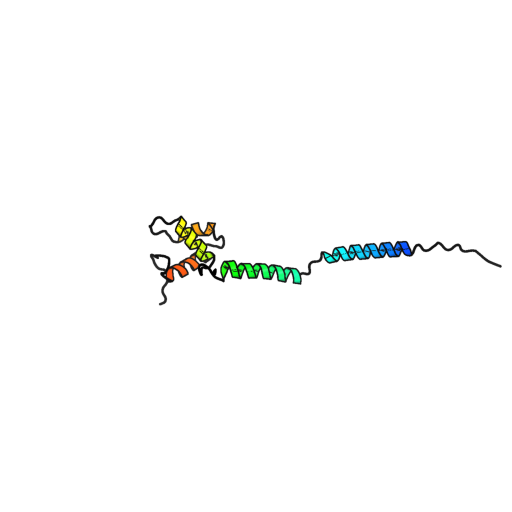3.691 -4.501 1.00 92.81 87 VAL A N 1
ATOM 722 C CA . VAL A 1 87 ? 13.091 -3.772 -3.749 1.00 92.81 87 VAL A CA 1
ATOM 723 C C . VAL A 1 87 ? 13.264 -3.351 -2.284 1.00 92.81 87 VAL A C 1
ATOM 725 O O . VAL A 1 87 ? 12.472 -2.563 -1.774 1.00 92.81 87 VAL A O 1
ATOM 728 N N . ALA A 1 88 ? 14.354 -3.772 -1.633 1.00 94.25 88 ALA A N 1
ATOM 729 C CA . ALA A 1 88 ? 14.662 -3.389 -0.254 1.00 94.25 88 ALA A CA 1
ATOM 730 C C . ALA A 1 88 ? 14.764 -1.864 -0.045 1.00 94.25 88 ALA A C 1
ATOM 732 O O . ALA A 1 88 ? 14.360 -1.363 1.002 1.00 94.25 88 ALA A O 1
ATOM 733 N N . ASN A 1 89 ? 15.245 -1.111 -1.041 1.00 93.56 89 ASN A N 1
ATOM 734 C CA . ASN A 1 89 ? 15.339 0.348 -0.948 1.00 93.56 89 ASN A CA 1
ATOM 735 C C . ASN A 1 89 ? 13.950 0.997 -1.008 1.00 93.56 89 ASN A C 1
ATOM 737 O O . ASN A 1 89 ? 13.681 1.930 -0.255 1.00 93.56 89 ASN A O 1
ATOM 741 N N . ILE A 1 90 ? 13.063 0.483 -1.868 1.00 94.00 90 ILE A N 1
ATOM 742 C CA . ILE A 1 90 ? 11.679 0.963 -1.984 1.00 94.00 90 ILE A CA 1
ATOM 743 C C . ILE A 1 90 ? 10.917 0.669 -0.689 1.00 94.00 90 ILE A C 1
ATOM 745 O O . ILE A 1 90 ? 10.253 1.559 -0.156 1.00 94.00 90 ILE A O 1
ATOM 749 N N . ILE A 1 91 ? 11.054 -0.545 -0.141 1.00 95.31 91 ILE A N 1
ATOM 750 C CA . ILE A 1 91 ? 10.445 -0.923 1.145 1.00 95.31 91 ILE A CA 1
ATOM 751 C C . ILE A 1 91 ? 10.965 -0.013 2.264 1.00 95.31 91 ILE A C 1
ATOM 753 O O . ILE A 1 91 ? 10.173 0.562 3.011 1.00 95.31 91 ILE A O 1
ATOM 757 N N . GLY A 1 92 ? 12.285 0.191 2.329 1.00 95.00 92 GLY A N 1
ATOM 758 C CA . GLY A 1 92 ? 12.924 1.074 3.301 1.00 95.00 92 GLY A CA 1
ATOM 759 C C . GLY A 1 92 ? 12.425 2.517 3.233 1.00 95.00 92 GLY A C 1
ATOM 760 O O . GLY A 1 92 ? 12.152 3.122 4.267 1.00 95.00 92 GLY A O 1
ATOM 761 N N . ASN A 1 93 ? 12.250 3.066 2.028 1.00 94.75 93 ASN A N 1
ATOM 762 C CA . ASN A 1 93 ? 11.700 4.411 1.868 1.00 94.75 93 ASN A CA 1
ATOM 763 C C . ASN A 1 93 ? 10.212 4.465 2.244 1.00 94.75 93 ASN A C 1
ATOM 765 O O . ASN A 1 93 ? 9.788 5.379 2.949 1.00 94.75 93 ASN A O 1
ATOM 769 N N . THR A 1 94 ? 9.439 3.448 1.854 1.00 96.25 94 THR A N 1
ATOM 770 C CA . THR A 1 94 ? 8.000 3.360 2.145 1.00 96.25 94 THR A CA 1
ATOM 771 C C . THR A 1 94 ? 7.713 3.272 3.643 1.00 96.25 94 THR A C 1
ATOM 773 O O . THR A 1 94 ? 6.691 3.790 4.093 1.00 96.25 94 THR A O 1
ATOM 776 N N . MET A 1 95 ? 8.619 2.700 4.447 1.00 95.50 95 MET A N 1
ATOM 777 C CA . MET A 1 95 ? 8.475 2.661 5.910 1.00 95.50 95 MET A CA 1
ATOM 778 C C . MET A 1 95 ? 8.335 4.048 6.553 1.00 95.50 95 MET A C 1
ATOM 780 O O . MET A 1 95 ? 7.687 4.156 7.592 1.00 95.50 95 MET A O 1
ATOM 784 N N . LYS A 1 96 ? 8.857 5.115 5.928 1.00 93.31 96 LYS A N 1
ATOM 785 C CA . LYS A 1 96 ? 8.640 6.498 6.393 1.00 93.31 96 LYS A CA 1
ATOM 786 C C . LYS A 1 96 ? 7.157 6.867 6.407 1.00 93.31 96 LYS A C 1
ATOM 788 O O . LYS A 1 96 ? 6.710 7.588 7.291 1.00 93.31 96 LYS A O 1
ATOM 793 N N . TYR A 1 97 ? 6.403 6.352 5.439 1.00 93.31 97 TYR A N 1
ATOM 794 C CA . TYR A 1 97 ? 4.974 6.597 5.303 1.00 93.31 97 TYR A CA 1
ATOM 795 C C . TYR A 1 97 ? 4.130 5.483 5.914 1.00 93.31 97 TYR A C 1
ATOM 797 O O . TYR A 1 97 ? 2.988 5.743 6.268 1.00 93.31 97 TYR A O 1
ATOM 805 N N . HIS A 1 98 ? 4.631 4.252 6.027 1.00 94.12 98 HIS A N 1
ATOM 806 C CA . HIS A 1 98 ? 3.881 3.095 6.521 1.00 94.12 98 HIS A CA 1
ATOM 807 C C . HIS A 1 98 ? 4.653 2.351 7.631 1.00 94.12 98 HIS A C 1
ATOM 809 O O . HIS A 1 98 ? 5.332 1.361 7.353 1.00 94.12 98 HIS A O 1
ATOM 815 N N . PRO A 1 99 ? 4.545 2.786 8.902 1.00 91.94 99 PRO A N 1
ATOM 816 C CA . PRO A 1 99 ? 5.319 2.236 10.018 1.00 91.94 99 PRO A CA 1
ATOM 817 C C . PRO A 1 99 ? 4.681 0.957 10.599 1.00 91.94 99 PRO A C 1
ATOM 819 O O . PRO A 1 99 ? 4.409 0.864 11.795 1.00 91.94 99 PRO A O 1
ATOM 822 N N . HIS A 1 100 ? 4.400 -0.035 9.749 1.00 88.94 100 HIS A N 1
ATOM 823 C CA . HIS A 1 100 ? 3.725 -1.289 10.134 1.00 88.94 100 HIS A CA 1
ATOM 824 C C . HIS A 1 100 ? 4.512 -2.550 9.737 1.00 88.94 100 HIS A C 1
ATOM 826 O O . HIS A 1 100 ? 3.937 -3.625 9.557 1.00 88.94 100 HIS A O 1
ATOM 832 N N . GLY A 1 101 ? 5.834 -2.404 9.623 1.00 91.56 101 GLY A N 1
ATOM 833 C CA . GLY A 1 101 ? 6.763 -3.474 9.271 1.00 91.56 101 GLY A CA 1
ATOM 834 C C . GLY A 1 101 ? 7.055 -3.556 7.774 1.00 91.56 101 GLY A C 1
ATOM 835 O O . GLY A 1 101 ? 6.237 -3.186 6.931 1.00 91.56 101 GLY A O 1
ATOM 836 N N . ASP A 1 102 ? 8.243 -4.056 7.458 1.00 94.31 102 ASP A N 1
ATOM 837 C CA . ASP A 1 102 ? 8.730 -4.291 6.100 1.00 94.31 102 ASP A CA 1
ATOM 838 C C . ASP A 1 102 ? 7.996 -5.451 5.413 1.00 94.31 102 ASP A C 1
ATOM 840 O O . ASP A 1 102 ? 7.681 -5.346 4.228 1.00 94.31 102 ASP A O 1
ATOM 844 N N . ALA A 1 103 ? 7.646 -6.504 6.158 1.00 93.94 103 ALA A N 1
ATOM 845 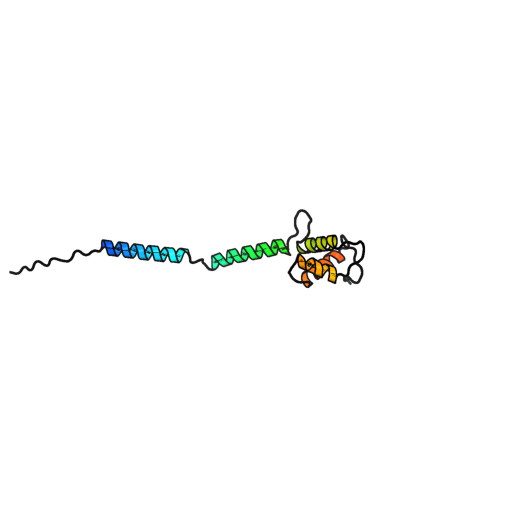C CA . ALA A 1 103 ? 6.922 -7.670 5.644 1.00 93.94 103 ALA A CA 1
ATOM 846 C C . ALA A 1 103 ? 5.594 -7.291 4.961 1.00 93.94 103 ALA A C 1
ATOM 848 O O . ALA A 1 103 ? 5.372 -7.630 3.801 1.00 93.94 103 ALA A O 1
ATOM 849 N N . SER A 1 104 ? 4.753 -6.494 5.630 1.00 92.50 104 SER A N 1
ATOM 850 C CA . SER A 1 104 ? 3.454 -6.043 5.104 1.00 92.50 104 SER A CA 1
ATOM 851 C C . SER A 1 104 ? 3.584 -5.257 3.791 1.00 92.50 104 SER A C 1
ATOM 853 O O . SER A 1 104 ? 2.729 -5.343 2.908 1.00 92.50 104 SER A O 1
ATOM 855 N N . ILE A 1 105 ? 4.656 -4.469 3.666 1.00 95.12 105 ILE A N 1
ATOM 856 C CA . ILE A 1 105 ? 4.952 -3.666 2.475 1.00 95.12 105 ILE A CA 1
ATOM 857 C C . ILE A 1 105 ? 5.479 -4.570 1.358 1.00 95.12 105 ILE A C 1
ATOM 859 O O . ILE A 1 105 ? 5.047 -4.436 0.214 1.00 95.12 105 ILE A O 1
ATOM 863 N N . GLY A 1 106 ? 6.381 -5.497 1.690 1.00 94.62 106 GLY A N 1
ATOM 864 C CA . GLY A 1 106 ? 6.931 -6.478 0.760 1.00 94.62 106 GLY A CA 1
ATOM 865 C C . GLY A 1 106 ? 5.843 -7.342 0.130 1.00 94.62 106 GLY A C 1
ATOM 866 O O . GLY A 1 106 ? 5.765 -7.418 -1.093 1.00 94.62 106 GLY A O 1
ATOM 867 N N . ASP A 1 107 ? 4.943 -7.897 0.941 1.00 93.69 107 ASP A N 1
ATOM 868 C CA . ASP A 1 107 ? 3.829 -8.723 0.462 1.00 93.69 107 ASP A CA 1
ATOM 869 C C . ASP A 1 107 ? 2.896 -7.938 -0.470 1.00 93.69 107 ASP A C 1
ATOM 871 O O . ASP A 1 107 ? 2.498 -8.424 -1.534 1.00 93.69 107 ASP A O 1
ATOM 875 N N . ALA A 1 108 ? 2.569 -6.695 -0.103 1.00 93.81 108 ALA A N 1
ATOM 876 C CA . ALA A 1 108 ? 1.746 -5.823 -0.933 1.00 93.81 108 ALA A CA 1
ATOM 877 C C . ALA A 1 108 ? 2.435 -5.467 -2.261 1.00 93.81 108 ALA A C 1
ATOM 879 O O . ALA A 1 108 ? 1.769 -5.412 -3.297 1.00 93.81 108 ALA A O 1
ATOM 880 N N . LEU A 1 109 ? 3.752 -5.243 -2.243 1.00 94.12 109 LEU A N 1
ATOM 881 C CA . LEU A 1 109 ? 4.542 -4.949 -3.435 1.00 94.12 109 LEU A CA 1
ATOM 882 C C . LEU A 1 109 ? 4.615 -6.161 -4.366 1.00 94.12 109 LEU A C 1
ATOM 884 O O . LEU A 1 109 ? 4.403 -6.003 -5.565 1.00 94.12 109 LEU A O 1
ATOM 888 N N . VAL A 1 110 ? 4.853 -7.363 -3.833 1.00 93.56 110 VAL A N 1
ATOM 889 C CA . VAL A 1 110 ? 4.868 -8.601 -4.628 1.00 93.56 110 VAL A CA 1
ATOM 890 C C . VAL A 1 110 ? 3.513 -8.818 -5.301 1.00 93.56 110 VAL A C 1
ATOM 892 O O . VAL A 1 110 ? 3.471 -9.047 -6.506 1.00 93.56 110 VAL A O 1
ATOM 895 N N . GLN A 1 111 ? 2.402 -8.642 -4.576 1.00 91.62 111 GLN A N 1
ATOM 896 C CA . GLN A 1 111 ? 1.058 -8.740 -5.162 1.00 91.62 111 GLN A CA 1
ATOM 897 C C . GLN A 1 111 ? 0.776 -7.686 -6.241 1.00 91.62 111 GLN A C 1
ATOM 899 O O . GLN A 1 111 ? -0.002 -7.948 -7.157 1.00 91.62 111 GLN A O 1
ATOM 904 N N . LEU A 1 112 ? 1.342 -6.481 -6.125 1.00 92.44 112 LEU A N 1
ATOM 905 C CA . LEU A 1 112 ? 1.218 -5.452 -7.160 1.00 92.44 112 LEU A CA 1
ATOM 906 C C . LEU A 1 112 ? 2.058 -5.796 -8.393 1.00 92.44 112 LEU A C 1
ATOM 908 O O . LEU A 1 112 ? 1.551 -5.684 -9.507 1.00 92.44 112 LEU A O 1
ATOM 912 N N . GLY A 1 113 ? 3.300 -6.243 -8.194 1.00 91.56 113 GLY A N 1
ATOM 913 C CA . GLY A 1 113 ? 4.213 -6.628 -9.272 1.00 91.56 113 GLY A CA 1
ATOM 914 C C . GLY A 1 113 ? 3.716 -7.833 -10.068 1.00 91.56 113 GLY A C 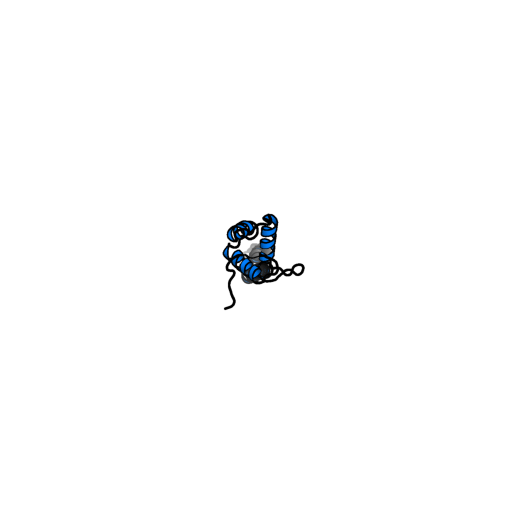1
ATOM 915 O O . GLY A 1 113 ? 3.730 -7.812 -11.290 1.00 91.56 113 GLY A O 1
ATOM 916 N N . GLN A 1 114 ? 3.156 -8.843 -9.395 1.00 91.19 114 GLN A N 1
ATOM 917 C CA . GLN A 1 114 ? 2.571 -10.025 -10.047 1.00 91.19 114 GLN A CA 1
ATOM 918 C C . GLN A 1 114 ? 1.412 -9.705 -11.002 1.00 91.19 114 GLN A C 1
ATOM 920 O O . GLN A 1 114 ? 1.096 -10.517 -11.869 1.00 91.19 114 GLN A O 1
ATOM 925 N N . LYS A 1 115 ? 0.748 -8.553 -10.837 1.00 89.00 115 LYS A N 1
ATOM 926 C CA . LYS A 1 115 ? -0.350 -8.141 -11.720 1.00 89.00 115 LYS A CA 1
ATOM 927 C C . LYS A 1 115 ? 0.136 -7.535 -13.035 1.00 89.00 115 LYS A C 1
ATOM 929 O O . LYS A 1 115 ? -0.676 -7.445 -13.946 1.00 89.00 115 LYS A O 1
ATOM 934 N N . ASP A 1 116 ? 1.400 -7.113 -13.117 1.00 85.31 116 ASP A N 1
ATOM 935 C CA . ASP A 1 116 ? 2.024 -6.542 -14.321 1.00 85.31 116 ASP A CA 1
ATOM 936 C C . ASP A 1 116 ? 1.228 -5.373 -14.947 1.00 85.31 116 ASP A C 1
ATOM 938 O O . ASP A 1 116 ? 1.095 -5.235 -16.159 1.00 85.31 116 ASP A O 1
ATOM 942 N N . LEU A 1 117 ? 0.612 -4.541 -14.092 1.00 87.81 117 LEU A N 1
ATOM 943 C CA . LEU A 1 117 ? -0.220 -3.406 -14.526 1.00 87.81 117 LEU A CA 1
ATOM 944 C C . LEU A 1 117 ? 0.467 -2.049 -14.349 1.00 87.81 117 LEU A C 1
ATOM 946 O O . LEU A 1 117 ? 0.293 -1.157 -15.173 1.00 87.81 117 LEU A O 1
ATOM 950 N N . LEU A 1 118 ? 1.163 -1.859 -13.224 1.00 87.75 118 LEU A N 1
ATOM 951 C CA . LEU A 1 118 ? 1.641 -0.543 -12.775 1.00 87.75 118 LEU A CA 1
ATOM 952 C C . LEU A 1 118 ? 3.149 -0.490 -12.515 1.00 87.75 118 LEU A C 1
ATOM 954 O O . LEU A 1 118 ? 3.702 0.601 -12.407 1.00 87.75 118 LEU A O 1
ATOM 958 N N . ILE A 1 119 ? 3.798 -1.642 -12.346 1.00 90.06 119 ILE A N 1
ATOM 959 C CA . ILE A 1 119 ? 5.192 -1.746 -11.914 1.00 90.06 119 ILE A CA 1
ATOM 960 C C . ILE A 1 119 ? 5.906 -2.673 -12.884 1.00 90.06 119 ILE A C 1
ATOM 962 O O . ILE A 1 119 ? 5.470 -3.804 -13.065 1.00 90.06 119 ILE A O 1
ATOM 966 N N . ASP A 1 120 ? 7.008 -2.190 -13.453 1.00 90.88 120 ASP A N 1
ATOM 967 C CA . ASP A 1 120 ? 7.939 -3.025 -14.204 1.00 90.88 120 ASP A CA 1
ATOM 968 C C . ASP A 1 120 ? 8.876 -3.748 -13.224 1.00 90.88 120 ASP A C 1
ATOM 970 O O . ASP A 1 120 ? 9.532 -3.131 -12.374 1.00 90.88 120 ASP A O 1
ATOM 974 N N . CYS A 1 121 ? 8.894 -5.074 -13.307 1.00 91.75 121 CYS A N 1
ATOM 975 C CA . CYS A 1 121 ? 9.470 -5.960 -12.309 1.00 91.75 121 CYS A CA 1
ATOM 976 C C . CYS A 1 121 ? 10.576 -6.822 -12.928 1.00 91.75 121 CYS A C 1
ATOM 978 O O . CYS A 1 121 ? 10.337 -7.626 -13.823 1.00 91.75 121 CYS A O 1
ATOM 980 N N . GLN A 1 122 ? 11.789 -6.742 -12.372 1.00 90.81 122 GLN A N 1
ATOM 981 C CA . GLN A 1 122 ? 12.901 -7.626 -12.733 1.00 90.81 122 GLN A CA 1
ATOM 982 C C . GLN A 1 122 ? 13.177 -8.637 -11.610 1.00 90.81 122 GLN A C 1
ATOM 984 O O . GLN A 1 122 ? 13.252 -8.268 -10.436 1.00 90.81 122 GLN A O 1
ATOM 989 N N . GLY A 1 123 ? 13.374 -9.910 -11.964 1.00 90.38 123 GLY A N 1
ATOM 990 C CA . GLY A 1 123 ? 13.736 -10.984 -11.031 1.00 90.38 123 GLY A CA 1
ATOM 991 C C . GLY A 1 123 ? 12.646 -12.045 -10.881 1.00 90.38 123 GLY A C 1
ATOM 992 O O . GLY A 1 123 ? 11.754 -12.150 -11.717 1.00 90.38 123 GLY A O 1
ATOM 993 N N . ASN A 1 124 ? 12.726 -12.853 -9.824 1.00 90.38 124 ASN A N 1
ATOM 994 C CA . ASN A 1 124 ? 11.693 -13.839 -9.506 1.00 90.38 124 ASN A CA 1
ATOM 995 C C . ASN A 1 124 ? 10.626 -13.208 -8.598 1.00 90.38 124 ASN A C 1
ATOM 997 O O . ASN A 1 124 ? 10.932 -12.845 -7.464 1.00 90.38 124 ASN A O 1
ATOM 1001 N N . TRP A 1 125 ? 9.391 -13.117 -9.094 1.00 91.12 125 TRP A N 1
ATOM 1002 C CA . TRP A 1 125 ? 8.237 -12.541 -8.390 1.00 91.12 125 TRP A CA 1
ATOM 1003 C C . TRP A 1 125 ? 7.181 -13.594 -8.016 1.00 91.12 125 TRP A C 1
ATOM 1005 O O . TRP A 1 125 ? 6.049 -13.253 -7.681 1.00 91.12 125 TRP A O 1
ATOM 1015 N N . GLY A 1 126 ? 7.554 -14.876 -8.033 1.00 86.62 126 GLY A N 1
ATOM 1016 C CA . GLY A 1 126 ? 6.649 -16.002 -7.815 1.00 86.62 126 GLY A CA 1
ATOM 1017 C C . GLY A 1 126 ? 6.002 -16.486 -9.112 1.00 86.62 126 GLY A C 1
ATOM 1018 O O . GLY A 1 126 ? 5.919 -15.760 -10.101 1.00 86.62 126 GLY A O 1
ATOM 1019 N N . ASN A 1 127 ? 5.570 -17.743 -9.114 1.00 83.06 127 ASN A N 1
ATOM 1020 C CA . ASN A 1 127 ? 4.856 -18.365 -10.220 1.00 83.06 127 ASN A CA 1
ATOM 1021 C C . ASN A 1 127 ? 3.535 -18.970 -9.709 1.00 83.06 127 ASN A C 1
ATOM 1023 O O . ASN A 1 127 ? 3.259 -18.987 -8.511 1.00 83.06 127 ASN A O 1
ATOM 1027 N N . ILE A 1 128 ? 2.722 -19.470 -10.635 1.00 82.06 128 ILE A N 1
ATOM 1028 C CA . ILE A 1 128 ? 1.473 -20.185 -10.335 1.00 82.06 128 ILE A CA 1
ATOM 1029 C C . ILE A 1 128 ? 1.619 -21.715 -10.450 1.00 82.06 128 ILE A C 1
ATOM 1031 O O . ILE A 1 128 ? 0.611 -22.415 -10.388 1.00 82.06 128 ILE A O 1
ATOM 1035 N N . TYR A 1 129 ? 2.842 -22.215 -10.677 1.00 72.19 129 TYR A N 1
ATOM 1036 C CA . TYR A 1 129 ? 3.133 -23.593 -11.098 1.00 72.19 129 TYR A CA 1
ATOM 1037 C C . TYR A 1 129 ? 4.034 -24.337 -10.115 1.00 72.19 129 TYR A C 1
ATOM 1039 O O . TYR A 1 129 ? 5.093 -23.776 -9.753 1.00 72.19 129 TYR A O 1
#

Radius of gyration: 34.77 Å; chains: 1; bounding box: 65×44×107 Å

Secondary structure (DSSP, 8-state):
------------HHHHHHHHHHHHHHHHHHHTT---HHHHHHHHHHHHHHHHIIIIIPPPTTT---HHHHHHHHHHHHH-SSSPPPHHHHHHHHTTT--S-HHHHHHHHHHHHTTTSS----S------